Protein AF-A0A087TZS7-F1 (afdb_monomer)

Secondary structure (DSSP, 8-state):
-----------PPP-------------------SS---------SSHHHHHHHHHHHHHHHTSPP--HHHHHHHSSHHHHHHHHHHHHHH-TTPPPTTS--

Sequence (101 aa):
MNFKDSKGSGGPPNAKGGATGGENNKDEKDDVSLYGTPKEEIGPGISEAKAGFMRNQLEALFQPSDNKLAMKLFGSKKALMKERIRQKAAGHWIIHPCSKF

Foldseek 3Di:
DDDDDDDDDDDDDDDDDDDDDDDDDDDDDDDPPPPPPPPPPPDDDDVVVVVVVVQVVVQQQQAQDPDPVLCVVQVDPVSSVVRRVVVVVVDTPHHDPNGND

Organism: Stegodyphus mimosarum (NCBI:txid407821)

InterPro domains:
  IPR013621 Ion transport N-terminal [PF08412] (59-101)
  IPR051413 Potassium/sodium hyperpolarization-activated cyclic nucleotide-gated channel [PTHR45689] (25-101)

Nearest PDB structures (foldseek):
  7np4-assembly1_A  TM=8.930E-01  e=3.832E-03  Oryctolagus cuniculus
  6uqf-assembly1_A  TM=8.971E-01  e=8.834E-03  Homo sapiens
  6gyo-assembly1_A  TM=8.892E-01  e=9.471E-03  Homo sapiens

Mean predicted aligned error: 18.66 Å

pLDDT: mean 71.07, std 22.12, range [31.7, 96.06]

Structure (mmCIF, N/CA/C/O backbone):
data_AF-A0A087TZS7-F1
#
_entry.id   AF-A0A087TZS7-F1
#
loop_
_atom_site.group_PDB
_atom_site.id
_atom_site.type_symbol
_atom_site.label_atom_id
_atom_site.label_alt_id
_atom_site.label_comp_id
_atom_site.label_asym_id
_atom_site.label_entity_id
_atom_site.label_seq_id
_atom_site.pdbx_PDB_ins_code
_atom_site.Cartn_x
_atom_site.Cartn_y
_atom_site.Cartn_z
_atom_site.occupancy
_atom_site.B_iso_or_equiv
_atom_site.auth_seq_id
_atom_site.auth_comp_id
_atom_site.auth_asym_id
_atom_site.auth_atom_id
_atom_site.pdbx_PDB_model_num
ATOM 1 N N . MET A 1 1 ? 32.058 -2.963 37.843 1.00 47.69 1 MET A N 1
ATOM 2 C CA . MET A 1 1 ? 32.914 -4.072 37.377 1.00 47.69 1 MET A CA 1
ATOM 3 C C . MET A 1 1 ? 32.741 -4.207 35.873 1.00 47.69 1 MET A C 1
ATOM 5 O O . MET A 1 1 ? 31.633 -4.473 35.431 1.00 47.69 1 MET A O 1
ATOM 9 N N . ASN A 1 2 ? 33.803 -3.974 35.103 1.00 42.66 2 ASN A N 1
ATOM 10 C CA . ASN A 1 2 ? 33.820 -4.188 33.658 1.00 42.66 2 ASN A CA 1
ATOM 11 C C . ASN A 1 2 ? 34.276 -5.624 33.392 1.00 42.66 2 ASN A C 1
ATOM 13 O O . ASN A 1 2 ? 35.374 -5.979 33.811 1.00 42.66 2 ASN A O 1
ATOM 17 N N . PHE A 1 3 ? 33.483 -6.406 32.663 1.00 53.72 3 PHE A N 1
ATOM 18 C CA . PHE A 1 3 ? 33.966 -7.619 32.007 1.00 53.72 3 PHE A CA 1
ATOM 19 C C . PHE A 1 3 ? 33.924 -7.399 30.501 1.00 53.72 3 PHE A C 1
ATOM 21 O O . PHE A 1 3 ? 32.902 -7.038 29.921 1.00 53.72 3 PHE A O 1
ATOM 28 N N . LYS A 1 4 ? 35.109 -7.505 29.912 1.00 56.72 4 LYS A N 1
ATOM 29 C CA . LYS A 1 4 ? 35.417 -7.290 28.509 1.00 56.72 4 LYS A CA 1
ATOM 30 C C . LYS A 1 4 ? 35.892 -8.650 28.019 1.00 56.72 4 LYS A C 1
ATOM 32 O O . LYS A 1 4 ? 37.047 -8.992 28.250 1.00 56.72 4 LYS A O 1
ATOM 37 N N . ASP A 1 5 ? 34.997 -9.423 27.415 1.00 63.38 5 ASP A N 1
ATOM 38 C CA . ASP A 1 5 ? 35.350 -10.725 26.859 1.00 63.38 5 ASP A CA 1
ATOM 39 C C . ASP A 1 5 ? 35.700 -10.623 25.376 1.00 63.38 5 ASP A C 1
ATOM 41 O O . ASP A 1 5 ? 35.169 -9.824 24.605 1.00 63.38 5 ASP A O 1
ATOM 45 N N . SER A 1 6 ? 36.710 -11.415 25.055 1.00 53.06 6 SER A N 1
ATOM 46 C CA . SER A 1 6 ? 37.573 -11.398 23.888 1.00 53.06 6 SER A CA 1
ATOM 47 C C . SER A 1 6 ? 37.325 -12.645 23.029 1.00 53.06 6 SER A C 1
ATOM 49 O O . SER A 1 6 ? 36.727 -13.611 23.498 1.00 53.06 6 SER A O 1
ATOM 51 N N . LYS A 1 7 ? 37.933 -12.642 21.833 1.00 53.09 7 LYS A N 1
ATOM 52 C CA . LYS A 1 7 ? 38.055 -13.707 20.810 1.00 53.09 7 LYS A CA 1
ATOM 53 C C . LYS A 1 7 ? 36.878 -13.782 19.826 1.00 53.09 7 LYS A C 1
ATOM 55 O O . LYS A 1 7 ? 35.735 -13.896 20.224 1.00 53.09 7 LYS A O 1
ATOM 60 N N . GLY A 1 8 ? 37.056 -13.711 18.506 1.00 47.47 8 GLY A N 1
ATOM 61 C CA . GLY A 1 8 ? 38.221 -14.000 17.668 1.00 47.47 8 GLY A CA 1
ATOM 62 C C . GLY A 1 8 ? 38.078 -15.390 17.048 1.00 47.47 8 GLY A C 1
ATOM 63 O O . GLY A 1 8 ? 38.360 -16.378 17.715 1.00 47.47 8 GLY A O 1
ATOM 64 N N . SER A 1 9 ? 37.661 -15.470 15.782 1.00 47.03 9 SER A N 1
ATOM 65 C CA . SER A 1 9 ? 37.923 -16.632 14.922 1.00 47.03 9 SER A CA 1
ATOM 66 C C . SER A 1 9 ? 37.949 -16.200 13.454 1.00 47.03 9 SER A C 1
ATOM 68 O O . SER A 1 9 ? 37.020 -15.571 12.952 1.00 47.03 9 SER A O 1
ATOM 70 N N . GLY A 1 10 ? 39.086 -16.464 12.809 1.00 38.41 10 GLY A N 1
ATOM 71 C CA . GLY A 1 10 ? 39.307 -16.287 11.381 1.00 38.41 10 GLY A CA 1
ATOM 72 C C . GLY A 1 10 ? 38.939 -17.551 10.605 1.00 38.41 10 GLY A C 1
ATOM 73 O O . GLY A 1 10 ? 39.033 -18.660 11.129 1.00 38.41 10 GLY A O 1
ATOM 74 N N . GLY A 1 11 ? 38.555 -17.357 9.345 1.00 44.56 11 GLY A N 1
ATOM 75 C CA . GLY A 1 11 ? 38.404 -18.391 8.321 1.00 44.56 11 GLY A CA 1
ATOM 76 C C . GLY A 1 11 ? 39.122 -17.964 7.027 1.00 44.56 11 GLY A C 1
ATOM 77 O O . GLY A 1 11 ? 39.392 -16.775 6.863 1.00 44.56 11 GLY A O 1
ATOM 78 N N . PRO A 1 12 ? 39.499 -18.918 6.157 1.00 62.12 12 PRO A N 1
ATOM 79 C CA . PRO A 1 12 ? 40.700 -18.859 5.313 1.00 62.12 12 PRO A CA 1
ATOM 80 C C . PRO A 1 12 ? 40.545 -18.100 3.976 1.00 62.12 12 PRO A C 1
ATOM 82 O O . PRO A 1 12 ? 39.427 -17.818 3.545 1.00 62.12 12 PRO A O 1
ATOM 85 N N . PRO A 1 13 ? 41.670 -17.805 3.286 1.00 49.03 13 PRO A N 1
ATOM 86 C CA . PRO A 1 13 ? 41.693 -17.193 1.955 1.00 49.03 13 PRO A CA 1
ATOM 87 C C . PRO A 1 13 ? 41.429 -18.218 0.838 1.00 49.03 13 PRO A C 1
ATOM 89 O O . PRO A 1 13 ? 42.007 -19.304 0.841 1.00 49.03 13 PRO A O 1
ATOM 92 N N . ASN A 1 14 ? 40.611 -17.855 -0.158 1.00 46.31 14 ASN A N 1
ATOM 93 C CA . ASN A 1 14 ? 40.470 -18.634 -1.390 1.00 46.31 14 ASN A CA 1
ATOM 94 C C . ASN A 1 14 ? 41.486 -18.159 -2.441 1.00 46.31 14 ASN A C 1
ATOM 96 O O . ASN A 1 14 ? 41.611 -16.962 -2.707 1.00 46.31 14 ASN A O 1
ATOM 100 N N . ALA A 1 15 ? 42.218 -19.107 -3.016 1.00 46.16 15 ALA A N 1
ATOM 101 C CA . ALA A 1 15 ? 43.340 -18.894 -3.911 1.00 46.16 15 ALA A CA 1
ATOM 102 C C . ALA A 1 15 ? 43.012 -19.337 -5.348 1.00 46.16 15 ALA A C 1
ATOM 104 O O . ALA A 1 15 ? 42.554 -20.451 -5.555 1.00 46.16 15 ALA A O 1
ATOM 105 N N . LYS A 1 16 ? 43.414 -18.481 -6.300 1.00 40.78 16 LYS A N 1
ATOM 106 C CA . LYS A 1 16 ? 43.960 -18.767 -7.646 1.00 40.78 16 LYS A CA 1
ATOM 107 C C . LYS A 1 16 ? 43.115 -19.470 -8.727 1.00 40.78 16 LYS A C 1
ATOM 109 O O . LYS A 1 16 ? 42.570 -20.546 -8.541 1.00 40.78 16 LYS A O 1
ATOM 114 N N . GLY A 1 17 ? 43.299 -18.938 -9.942 1.00 31.70 17 GLY A N 1
ATOM 115 C CA . GLY A 1 17 ? 43.256 -19.658 -11.225 1.00 31.70 17 GLY A CA 1
ATOM 116 C C . GLY A 1 17 ? 42.185 -19.096 -12.161 1.00 31.70 17 GLY A C 1
ATOM 117 O O . GLY A 1 17 ? 41.044 -18.973 -11.753 1.00 31.70 17 GLY A O 1
ATOM 118 N N . GLY A 1 18 ? 42.442 -18.703 -13.405 1.00 33.28 18 GLY A N 1
ATOM 119 C CA . GLY A 1 18 ? 43.624 -18.795 -14.253 1.00 33.28 18 GLY A CA 1
ATOM 120 C C . GLY A 1 18 ? 43.309 -18.103 -15.588 1.00 33.28 18 GLY A C 1
ATOM 121 O O . GLY A 1 18 ? 42.149 -17.985 -15.974 1.00 33.28 18 GLY A O 1
ATOM 122 N N . ALA A 1 19 ? 44.346 -17.596 -16.248 1.00 43.19 19 ALA A N 1
ATOM 123 C CA . ALA A 1 19 ? 44.282 -16.963 -17.559 1.00 43.19 19 ALA A CA 1
ATOM 124 C C . ALA A 1 19 ? 44.343 -18.005 -18.689 1.00 43.19 19 ALA A C 1
ATOM 126 O O . ALA A 1 19 ? 45.202 -18.879 -18.640 1.00 43.19 19 ALA A O 1
ATOM 127 N N . THR A 1 20 ? 43.506 -17.833 -19.716 1.00 33.69 20 THR A N 1
ATOM 128 C CA . THR A 1 20 ? 43.627 -18.350 -21.100 1.00 33.69 20 THR A CA 1
ATOM 129 C C . THR A 1 20 ? 42.659 -17.500 -21.944 1.00 33.69 20 THR A C 1
ATOM 131 O O . THR A 1 20 ? 41.488 -17.434 -21.594 1.00 33.69 20 THR A O 1
ATOM 134 N N . GLY A 1 21 ? 43.019 -16.726 -22.970 1.00 34.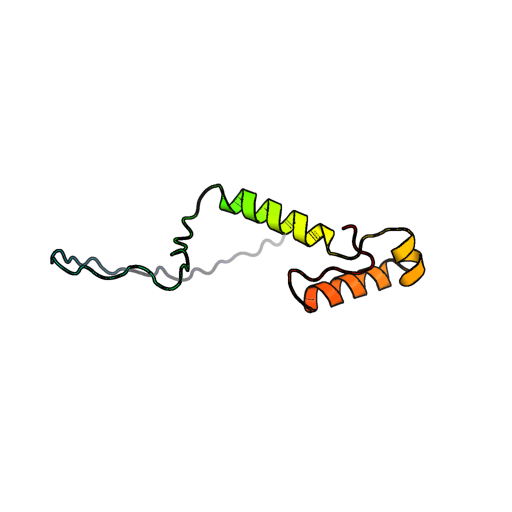59 21 GLY A N 1
ATOM 135 C CA . GLY A 1 21 ? 44.027 -16.942 -24.004 1.00 34.59 21 GLY A CA 1
ATOM 136 C C . GLY A 1 21 ? 43.358 -17.627 -25.201 1.00 34.59 21 GLY A C 1
ATOM 137 O O . GLY A 1 21 ? 43.194 -18.840 -25.161 1.00 34.59 21 GLY A O 1
ATOM 138 N N . GLY A 1 22 ? 42.954 -16.867 -26.228 1.00 34.53 22 GLY A N 1
ATOM 139 C CA . GLY A 1 22 ? 42.387 -17.416 -27.468 1.00 34.53 22 GLY A CA 1
ATOM 140 C C . GLY A 1 22 ? 41.855 -16.348 -28.428 1.00 34.53 22 GLY A C 1
ATOM 141 O O . GLY A 1 22 ? 40.724 -15.896 -28.287 1.00 34.53 22 GLY A O 1
ATOM 142 N N . GLU A 1 23 ? 42.687 -15.952 -29.391 1.00 32.81 23 GLU A N 1
ATOM 143 C CA . GLU A 1 23 ? 42.343 -15.134 -30.562 1.00 32.81 23 GLU A CA 1
ATOM 144 C C . GLU A 1 23 ? 41.841 -16.003 -31.740 1.00 32.81 23 GLU A C 1
ATOM 146 O O . GLU A 1 23 ? 42.231 -17.162 -31.871 1.00 32.81 23 GLU A O 1
ATOM 151 N N . AS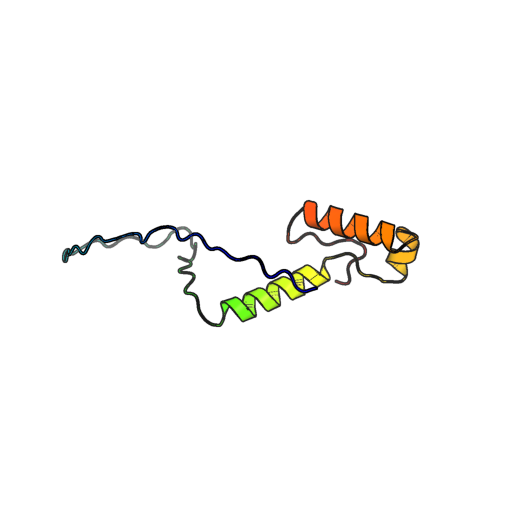N A 1 24 ? 41.112 -15.347 -32.657 1.00 35.84 24 ASN A N 1
ATOM 152 C CA . ASN A 1 24 ? 40.882 -15.666 -34.080 1.00 35.84 24 ASN A CA 1
ATOM 153 C C . ASN A 1 24 ? 39.808 -16.710 -34.454 1.00 35.84 24 ASN A C 1
ATOM 155 O O . ASN A 1 24 ? 40.047 -17.911 -34.374 1.00 35.84 24 ASN A O 1
ATOM 159 N N . ASN A 1 25 ? 38.713 -16.269 -35.092 1.00 36.47 25 ASN A N 1
ATOM 160 C CA . ASN A 1 25 ? 38.542 -16.384 -36.552 1.00 36.47 25 ASN A CA 1
ATOM 161 C C . ASN A 1 25 ? 37.244 -15.736 -37.070 1.00 36.47 25 ASN A C 1
ATOM 163 O O . ASN A 1 25 ? 36.332 -15.422 -36.315 1.00 36.47 25 ASN A O 1
ATOM 167 N N . LYS A 1 26 ? 37.277 -15.485 -38.381 1.00 41.19 26 LYS A N 1
ATOM 168 C CA . LYS A 1 26 ? 36.344 -14.751 -39.238 1.00 41.19 26 LYS A CA 1
ATOM 169 C C . LYS A 1 26 ? 35.013 -15.466 -39.501 1.00 41.19 26 LYS A C 1
ATOM 171 O O . LYS A 1 26 ? 34.916 -16.674 -39.334 1.00 41.19 26 LYS A O 1
ATOM 176 N N . ASP A 1 27 ? 34.126 -14.654 -40.083 1.00 41.41 27 ASP A N 1
ATOM 177 C CA . ASP A 1 27 ? 32.977 -14.988 -40.929 1.00 41.41 27 ASP A CA 1
ATOM 178 C C . ASP A 1 27 ? 31.763 -15.566 -40.203 1.00 41.41 27 ASP A C 1
ATOM 180 O O . ASP A 1 27 ? 31.771 -16.725 -39.833 1.00 41.41 27 ASP A O 1
ATOM 184 N N . GLU A 1 28 ? 30.698 -14.765 -40.075 1.00 44.59 28 GLU A N 1
ATOM 185 C CA . GLU A 1 28 ? 29.388 -15.121 -40.638 1.00 44.59 28 GLU A CA 1
ATOM 186 C C . GLU A 1 28 ? 28.466 -13.892 -40.586 1.00 44.59 28 GLU A C 1
ATOM 188 O O . GLU A 1 28 ? 28.201 -13.309 -39.532 1.00 44.59 28 GLU A O 1
ATOM 193 N N . LYS A 1 29 ? 28.004 -13.455 -41.760 1.00 50.91 29 LYS A N 1
ATOM 194 C CA . LYS A 1 29 ? 26.742 -12.726 -41.863 1.00 50.91 29 LYS A CA 1
ATOM 195 C C . LYS A 1 29 ? 25.660 -13.694 -41.406 1.00 50.91 29 LYS A C 1
ATOM 197 O O . LYS A 1 29 ? 25.568 -14.751 -42.006 1.00 50.91 29 LYS A O 1
ATOM 202 N N . ASP A 1 30 ? 24.884 -13.302 -40.407 1.00 49.00 30 ASP A N 1
ATOM 203 C CA . ASP A 1 30 ? 23.426 -13.449 -40.324 1.00 49.00 30 ASP A CA 1
ATOM 204 C C . ASP A 1 30 ? 23.023 -13.449 -38.854 1.00 49.00 30 ASP A C 1
ATOM 206 O O . ASP A 1 30 ? 23.049 -14.470 -38.191 1.00 49.00 30 ASP A O 1
ATOM 210 N N . ASP A 1 31 ? 22.646 -12.275 -38.356 1.00 50.78 31 ASP A N 1
ATOM 211 C CA . ASP A 1 31 ? 21.682 -12.153 -37.263 1.00 50.78 31 ASP A CA 1
ATOM 212 C C . ASP A 1 31 ? 21.047 -10.763 -37.364 1.00 50.78 31 ASP A C 1
ATOM 214 O O . ASP A 1 31 ? 21.207 -9.863 -36.535 1.00 50.78 31 ASP A O 1
ATOM 218 N N . VAL A 1 32 ? 20.300 -10.567 -38.451 1.00 52.91 32 VAL A N 1
ATOM 219 C CA . VAL A 1 32 ? 19.148 -9.672 -38.388 1.00 52.91 32 VAL A CA 1
ATOM 220 C C . VAL A 1 32 ? 18.228 -10.244 -37.315 1.00 52.91 32 VAL A C 1
ATOM 222 O O . VAL A 1 32 ? 17.496 -11.198 -37.551 1.00 52.91 32 VAL A O 1
ATOM 225 N N . SER A 1 33 ? 18.329 -9.706 -36.101 1.00 56.38 33 SER A N 1
ATOM 226 C CA . SER A 1 33 ? 17.476 -10.081 -34.977 1.00 56.38 33 SER A CA 1
ATOM 227 C C . SER A 1 33 ? 16.006 -9.901 -35.378 1.00 56.38 33 SER A C 1
ATOM 229 O O . SER A 1 33 ? 15.477 -8.789 -35.406 1.00 56.38 33 SER A O 1
ATOM 231 N N . LEU A 1 34 ? 15.369 -11.004 -35.781 1.00 63.00 34 LEU A N 1
ATOM 232 C CA . LEU A 1 34 ? 14.014 -11.045 -36.338 1.00 63.00 34 LEU A CA 1
ATOM 233 C C . LEU A 1 34 ? 12.942 -10.805 -35.265 1.00 63.00 34 L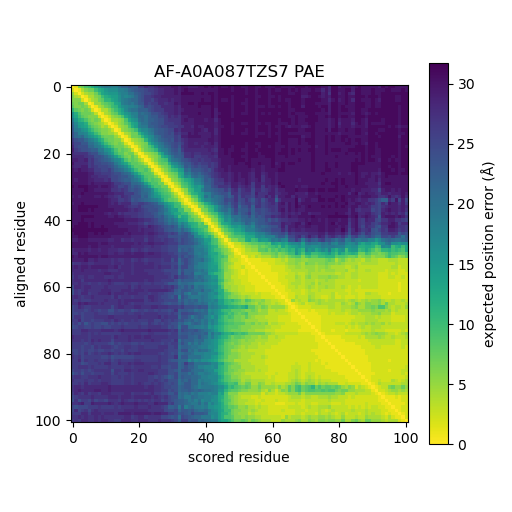EU A C 1
ATOM 235 O O . LEU A 1 34 ? 11.840 -10.356 -35.567 1.00 63.00 34 LEU A O 1
ATOM 239 N N . TYR A 1 35 ? 13.277 -11.045 -34.002 1.00 55.34 35 TYR A N 1
ATOM 240 C CA . TYR A 1 35 ? 12.517 -10.544 -32.869 1.00 55.34 35 TYR A CA 1
ATOM 241 C C . TYR A 1 35 ? 13.355 -9.460 -32.220 1.00 55.34 35 TYR A C 1
ATOM 243 O O . TYR A 1 35 ? 14.391 -9.758 -31.642 1.00 55.34 35 TYR A O 1
ATOM 251 N N . GLY A 1 36 ? 12.912 -8.207 -32.326 1.00 58.03 36 GLY A N 1
ATOM 252 C CA . GLY A 1 36 ? 13.539 -7.037 -31.714 1.00 58.03 36 GLY A CA 1
ATOM 253 C C . GLY A 1 36 ? 13.541 -7.070 -30.184 1.00 58.03 36 GLY A C 1
ATOM 254 O O . GLY A 1 36 ? 13.002 -6.171 -29.550 1.00 58.03 36 GLY A O 1
ATOM 255 N N . THR A 1 37 ? 14.142 -8.089 -29.579 1.00 59.84 37 THR A N 1
ATOM 256 C CA . THR A 1 37 ? 14.625 -8.049 -28.209 1.00 59.84 37 THR A CA 1
ATOM 257 C C . THR A 1 37 ? 15.939 -7.283 -28.242 1.00 59.84 37 THR A C 1
ATOM 259 O O . THR A 1 37 ? 16.910 -7.775 -28.829 1.00 59.84 37 THR A O 1
ATOM 262 N N . PRO A 1 38 ? 16.005 -6.074 -27.661 1.00 51.50 38 PRO A N 1
ATOM 263 C CA . PRO A 1 38 ? 17.282 -5.428 -27.448 1.00 51.50 38 PRO A CA 1
ATOM 264 C C . PRO A 1 38 ? 18.136 -6.382 -26.617 1.00 51.50 38 PRO A C 1
ATOM 266 O O . PRO A 1 38 ? 17.693 -6.882 -25.583 1.00 51.50 38 PRO A O 1
ATOM 269 N N . LYS A 1 39 ? 19.354 -6.650 -27.084 1.00 54.06 39 LYS A N 1
ATOM 270 C CA . LYS A 1 39 ? 20.398 -7.257 -26.267 1.00 54.06 39 LYS A CA 1
ATOM 271 C C . LYS A 1 39 ? 20.696 -6.253 -25.146 1.00 54.06 39 LYS A C 1
ATOM 273 O O . LYS A 1 39 ? 21.490 -5.336 -25.327 1.00 54.06 39 LYS A O 1
ATOM 278 N N . GLU A 1 40 ? 19.964 -6.351 -24.036 1.00 57.41 40 GLU A N 1
ATOM 279 C CA . GLU A 1 40 ? 20.190 -5.554 -22.831 1.00 57.41 40 GLU A CA 1
ATOM 280 C C . GLU A 1 40 ? 21.496 -6.023 -22.183 1.00 57.41 40 GLU A C 1
ATOM 282 O O . GLU A 1 40 ? 21.523 -6.840 -21.266 1.00 57.41 40 GLU A O 1
ATOM 287 N N . GLU A 1 41 ? 22.616 -5.499 -22.675 1.00 54.34 41 GLU A N 1
ATOM 288 C CA . GLU A 1 41 ? 23.830 -5.416 -21.876 1.00 54.34 41 GLU A CA 1
ATOM 289 C C . GLU A 1 41 ? 23.588 -4.333 -20.815 1.00 54.34 41 GLU A C 1
ATOM 291 O O . GLU A 1 41 ? 23.820 -3.144 -21.036 1.00 54.34 41 GLU A O 1
ATOM 296 N N . ILE A 1 42 ? 23.034 -4.743 -19.669 1.00 57.34 42 ILE A N 1
ATOM 297 C CA . ILE A 1 42 ? 22.883 -3.903 -18.475 1.00 57.34 42 ILE A CA 1
ATOM 298 C C . ILE A 1 42 ? 24.294 -3.627 -17.938 1.00 57.34 42 ILE A C 1
ATOM 300 O O . ILE A 1 42 ? 24.827 -4.344 -17.095 1.00 57.34 42 ILE A O 1
ATOM 304 N N . GLY A 1 43 ? 24.942 -2.610 -18.505 1.00 51.78 43 GLY A N 1
ATOM 305 C CA . GLY A 1 43 ? 26.179 -2.042 -17.984 1.00 51.78 43 GLY A CA 1
ATOM 306 C C . GLY A 1 43 ? 25.883 -1.230 -16.715 1.00 51.78 43 GLY A C 1
ATOM 307 O O . GLY A 1 43 ? 25.022 -0.345 -16.757 1.00 51.78 43 GLY A O 1
ATOM 308 N N . PRO A 1 44 ? 26.572 -1.485 -15.589 1.00 67.62 44 PRO A N 1
ATOM 309 C CA . PRO A 1 44 ? 26.287 -0.814 -14.331 1.00 67.62 44 PRO A CA 1
ATOM 310 C C . PRO A 1 44 ? 26.938 0.572 -14.332 1.00 67.62 44 PRO A C 1
ATOM 312 O O . PRO A 1 44 ? 28.063 0.739 -14.804 1.00 67.62 44 PRO A O 1
ATOM 315 N N . GLY A 1 45 ? 26.284 1.585 -13.756 1.00 56.16 45 GLY A N 1
ATOM 316 C CA . GLY A 1 45 ? 27.034 2.806 -13.457 1.00 56.16 45 GLY A CA 1
ATOM 317 C C . GLY A 1 45 ? 26.281 3.958 -12.817 1.00 56.16 45 GLY A C 1
ATOM 318 O O . GLY A 1 45 ? 26.613 4.351 -11.707 1.00 56.16 45 GLY A O 1
ATOM 319 N N . ILE A 1 46 ? 25.325 4.581 -13.514 1.00 56.06 46 ILE A N 1
ATOM 320 C CA . ILE A 1 46 ? 24.822 5.908 -13.084 1.00 56.06 46 ILE A CA 1
ATOM 321 C C . ILE A 1 46 ? 23.346 6.120 -13.451 1.00 56.06 46 ILE A C 1
ATOM 323 O O . ILE A 1 46 ? 22.556 6.652 -12.668 1.00 56.06 46 ILE A O 1
ATOM 327 N N . SER A 1 47 ? 22.941 5.638 -14.624 1.00 59.66 47 SER A N 1
ATOM 328 C CA . SER A 1 47 ? 21.551 5.613 -15.092 1.00 59.66 47 SER A CA 1
ATOM 329 C C . SER A 1 47 ? 20.690 4.626 -14.305 1.00 59.66 47 SER A C 1
ATOM 331 O O . SER A 1 47 ? 19.523 4.913 -14.057 1.00 59.66 47 SER A O 1
ATOM 333 N N . GLU A 1 48 ? 21.254 3.510 -13.846 1.00 61.34 48 GLU A N 1
ATOM 334 C CA . GLU A 1 48 ? 20.517 2.472 -13.120 1.00 61.34 48 GLU A CA 1
ATOM 335 C C . GLU A 1 48 ? 20.051 2.928 -11.732 1.00 61.34 48 GLU A C 1
ATOM 337 O O . GLU A 1 48 ? 18.924 2.641 -11.341 1.00 61.34 48 GLU A O 1
ATOM 342 N N . ALA A 1 49 ? 20.849 3.737 -11.026 1.00 68.81 49 ALA A N 1
ATOM 343 C CA . ALA A 1 49 ? 20.447 4.322 -9.746 1.00 68.81 49 ALA A CA 1
ATOM 344 C C . ALA A 1 49 ? 19.288 5.323 -9.914 1.00 68.81 49 ALA A C 1
ATOM 346 O O . ALA A 1 49 ? 18.322 5.301 -9.148 1.00 68.81 49 ALA A O 1
ATOM 347 N N . LYS A 1 50 ? 19.336 6.170 -10.954 1.00 75.81 50 LYS A N 1
ATOM 348 C CA . LYS A 1 50 ? 18.247 7.107 -11.282 1.00 75.81 50 LYS A CA 1
ATOM 349 C C . LYS A 1 50 ? 17.007 6.375 -11.805 1.00 75.81 50 LYS A C 1
ATOM 351 O O . LYS A 1 50 ? 15.889 6.758 -11.465 1.00 75.81 50 LYS A O 1
ATOM 356 N N . ALA A 1 51 ? 17.192 5.315 -12.589 1.00 77.19 51 ALA A N 1
ATOM 357 C CA . ALA A 1 51 ? 16.112 4.467 -13.079 1.00 77.19 51 ALA A CA 1
ATOM 358 C C . ALA A 1 51 ? 15.460 3.673 -11.937 1.00 77.19 51 ALA A C 1
ATOM 360 O O . ALA A 1 51 ? 14.238 3.598 -11.878 1.00 77.19 51 ALA A O 1
ATOM 361 N N . GLY A 1 52 ? 16.242 3.157 -10.987 1.00 86.31 52 GLY A N 1
ATOM 362 C CA . GLY A 1 52 ? 15.751 2.546 -9.752 1.00 86.31 52 GLY A CA 1
ATOM 363 C C . GLY A 1 52 ? 14.965 3.540 -8.902 1.00 86.31 52 GLY A C 1
ATOM 364 O O . GLY A 1 52 ? 13.847 3.249 -8.499 1.00 86.31 52 GLY A O 1
ATOM 365 N N . PHE A 1 53 ? 15.473 4.762 -8.719 1.00 90.06 53 PHE A N 1
ATOM 366 C CA . PHE A 1 53 ? 14.728 5.814 -8.021 1.00 90.06 53 PHE A CA 1
ATOM 367 C C . PHE A 1 53 ? 13.374 6.106 -8.685 1.00 90.06 53 PHE A C 1
ATOM 369 O O . PHE A 1 53 ? 12.350 6.136 -8.006 1.00 90.06 53 PHE A O 1
ATOM 376 N N . MET A 1 54 ? 13.352 6.278 -10.010 1.00 89.81 54 MET A N 1
ATOM 377 C CA . MET A 1 54 ? 12.113 6.516 -10.757 1.00 89.81 54 MET A CA 1
ATOM 378 C C . MET A 1 54 ? 11.133 5.345 -10.627 1.00 89.81 54 MET A C 1
ATOM 380 O O . MET A 1 54 ? 9.956 5.575 -10.360 1.00 89.81 54 MET A O 1
ATOM 384 N N . ARG A 1 55 ? 11.610 4.100 -10.756 1.00 89.06 55 ARG A N 1
ATOM 385 C CA . ARG A 1 55 ? 10.794 2.888 -10.567 1.00 89.06 55 ARG A CA 1
ATOM 386 C C . ARG A 1 55 ? 10.188 2.848 -9.167 1.00 89.06 55 ARG A C 1
ATOM 388 O O . ARG A 1 55 ? 8.974 2.745 -9.042 1.00 89.06 55 ARG A O 1
ATOM 395 N N . ASN A 1 56 ? 10.995 3.052 -8.130 1.00 89.38 56 ASN A N 1
ATOM 396 C CA . ASN A 1 56 ? 10.535 3.029 -6.743 1.00 89.38 56 ASN A CA 1
ATOM 397 C C . ASN A 1 56 ? 9.506 4.132 -6.455 1.00 89.38 56 ASN A C 1
ATOM 399 O O . ASN A 1 56 ? 8.537 3.899 -5.733 1.00 89.38 56 ASN A O 1
ATOM 403 N N . GLN A 1 57 ? 9.691 5.328 -7.025 1.00 91.88 57 GLN A N 1
ATOM 404 C CA . GLN A 1 57 ? 8.722 6.412 -6.874 1.00 91.88 57 GLN A CA 1
ATOM 405 C C . GLN A 1 57 ? 7.398 6.102 -7.566 1.00 91.88 57 GLN A C 1
ATOM 407 O O .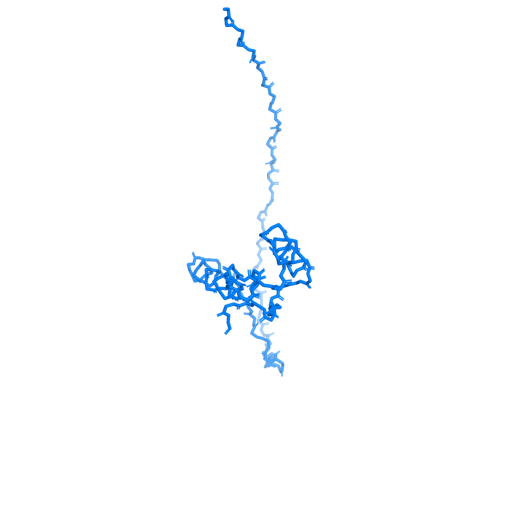 GLN A 1 57 ? 6.349 6.392 -6.996 1.00 91.88 57 GLN A O 1
ATOM 412 N N . LEU A 1 58 ? 7.428 5.492 -8.752 1.00 91.00 58 LEU A N 1
ATOM 413 C CA . LEU A 1 58 ? 6.217 5.048 -9.441 1.00 91.00 58 LEU A C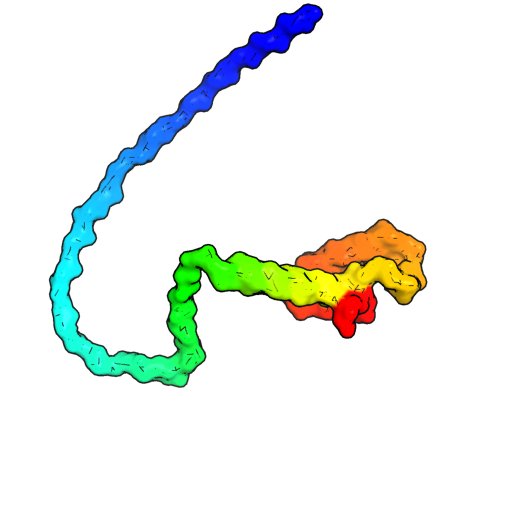A 1
ATOM 414 C C . LEU A 1 58 ? 5.511 3.932 -8.660 1.00 91.00 58 LEU A C 1
ATOM 416 O O . LEU A 1 58 ? 4.311 4.019 -8.415 1.00 91.00 58 LEU A O 1
ATOM 420 N N . GLU A 1 59 ? 6.251 2.937 -8.177 1.00 90.31 59 GLU A N 1
ATOM 421 C CA . GLU A 1 59 ? 5.703 1.858 -7.349 1.00 90.31 59 GLU A CA 1
ATOM 422 C C . GLU A 1 59 ? 5.072 2.377 -6.048 1.00 90.31 59 GLU A C 1
ATOM 424 O O . GLU A 1 59 ? 4.048 1.858 -5.597 1.00 90.31 59 GLU A O 1
ATOM 429 N N . ALA A 1 60 ? 5.644 3.423 -5.442 1.00 90.00 60 ALA A N 1
ATOM 430 C CA . ALA A 1 60 ? 5.092 4.045 -4.242 1.00 90.00 60 ALA A CA 1
ATOM 431 C C . ALA A 1 60 ? 3.724 4.704 -4.487 1.00 90.00 60 ALA A C 1
ATOM 433 O O . ALA A 1 60 ? 2.904 4.750 -3.568 1.00 90.00 60 ALA A O 1
ATOM 434 N N . LEU A 1 61 ? 3.448 5.182 -5.707 1.00 92.00 61 LEU A N 1
ATOM 435 C CA . LEU A 1 61 ? 2.158 5.790 -6.050 1.00 92.00 61 LEU A CA 1
ATOM 436 C C . LEU A 1 61 ? 1.023 4.772 -6.095 1.00 92.00 61 LEU A C 1
ATOM 438 O O . LEU A 1 61 ? -0.115 5.129 -5.802 1.00 92.00 61 LEU A O 1
ATOM 442 N N . PHE A 1 62 ? 1.337 3.519 -6.418 1.00 92.94 62 PHE A N 1
ATOM 443 C CA . PHE A 1 62 ? 0.358 2.448 -6.574 1.00 92.94 62 PHE A CA 1
ATOM 444 C C . PHE A 1 62 ? -0.089 1.835 -5.244 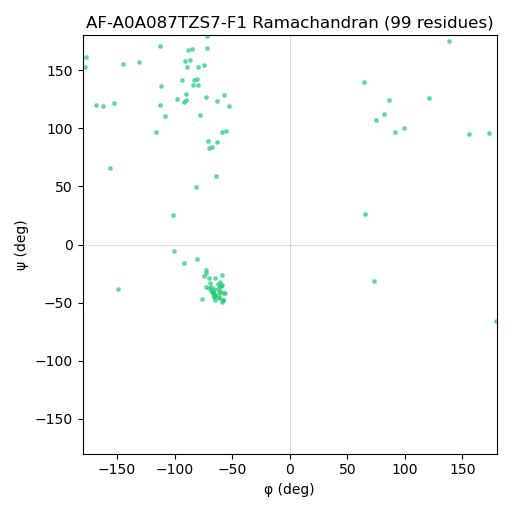1.00 92.94 62 PHE A C 1
ATOM 446 O O . PHE A 1 62 ? -1.093 1.120 -5.206 1.00 92.94 62 PHE A O 1
ATOM 453 N N . GLN A 1 63 ? 0.604 2.129 -4.140 1.00 92.00 63 GLN A N 1
ATOM 454 C CA . GLN A 1 63 ? 0.276 1.599 -2.815 1.00 92.00 63 GLN A CA 1
ATOM 455 C C . GLN A 1 63 ? -0.887 2.342 -2.135 1.00 92.00 63 GLN A C 1
ATOM 457 O O . GLN A 1 63 ? -1.069 3.537 -2.370 1.00 92.00 63 GLN A O 1
ATOM 462 N N . PRO A 1 64 ? -1.652 1.691 -1.229 1.00 91.44 64 PRO A N 1
ATOM 463 C CA . PRO A 1 64 ? -2.619 2.361 -0.374 1.00 91.44 64 PRO A CA 1
ATOM 464 C C . PRO A 1 64 ? -1.976 3.526 0.387 1.00 91.44 64 PRO A C 1
ATOM 466 O O . PRO A 1 64 ? -1.051 3.338 1.193 1.00 91.44 64 PRO A O 1
ATOM 469 N N . SER A 1 65 ? -2.501 4.728 0.146 1.00 91.19 65 SER A N 1
ATOM 470 C CA . SER A 1 65 ? -2.075 5.946 0.838 1.00 91.19 65 SER A CA 1
ATOM 471 C C . SER A 1 65 ? -2.910 6.194 2.094 1.00 91.19 65 SER A C 1
ATOM 473 O O . SER A 1 65 ? -4.029 5.701 2.240 1.00 91.19 65 SER A O 1
ATOM 475 N N . ASP A 1 66 ? -2.373 6.971 3.026 1.00 88.44 66 ASP A N 1
ATOM 476 C CA . ASP A 1 66 ? -3.021 7.368 4.277 1.00 88.44 66 ASP A CA 1
ATOM 477 C C . ASP A 1 66 ? -3.992 8.546 4.087 1.00 88.44 66 ASP A C 1
ATOM 479 O O . ASP A 1 66 ? -3.984 9.532 4.822 1.00 88.44 66 ASP A O 1
ATOM 483 N N . ASN A 1 67 ? -4.871 8.428 3.092 1.00 89.38 67 ASN A N 1
ATOM 484 C CA . ASN A 1 67 ? -5.873 9.439 2.774 1.00 89.38 67 ASN A CA 1
ATOM 485 C C . ASN A 1 67 ? -7.187 9.241 3.571 1.00 89.38 67 ASN A C 1
ATOM 487 O O . ASN A 1 67 ? -7.436 8.199 4.186 1.00 89.38 67 ASN A O 1
ATOM 491 N N . LYS A 1 68 ? -8.069 10.255 3.553 1.00 91.06 68 LYS A N 1
ATOM 492 C CA . LYS A 1 68 ? -9.371 10.213 4.256 1.00 91.06 68 LYS A CA 1
ATOM 493 C C . LYS A 1 68 ? -10.271 9.064 3.778 1.00 91.06 68 LYS A C 1
ATOM 495 O O . LYS A 1 68 ? -10.986 8.483 4.590 1.00 91.06 68 LYS A O 1
ATOM 500 N N . LEU A 1 69 ? -10.229 8.731 2.486 1.00 90.56 69 LEU A N 1
ATOM 501 C CA . LEU A 1 69 ? -11.007 7.634 1.903 1.00 90.56 69 LEU A CA 1
ATOM 502 C C . LEU A 1 69 ? -10.557 6.279 2.471 1.00 90.56 69 LEU A C 1
ATOM 504 O O . LEU A 1 69 ? -11.382 5.501 2.940 1.00 90.56 69 LEU A O 1
ATOM 508 N N . ALA A 1 70 ? -9.251 6.030 2.500 1.00 92.44 70 ALA A N 1
ATOM 509 C CA . ALA A 1 70 ? -8.637 4.829 3.038 1.00 92.44 70 ALA A CA 1
ATOM 510 C C . ALA A 1 70 ? -8.939 4.687 4.532 1.00 92.44 70 ALA A C 1
ATOM 512 O O . ALA A 1 70 ? -9.301 3.607 4.987 1.00 92.44 70 ALA A O 1
ATOM 513 N N . MET A 1 71 ? -8.881 5.777 5.302 1.00 94.06 71 MET A N 1
ATOM 514 C CA . MET A 1 71 ? -9.290 5.738 6.711 1.00 94.06 71 MET A CA 1
ATOM 515 C C . MET A 1 71 ? -10.770 5.382 6.881 1.00 94.06 71 MET A C 1
ATOM 517 O O . MET A 1 71 ? -11.108 4.673 7.822 1.00 94.06 71 MET A O 1
ATOM 521 N N . LYS A 1 72 ? -11.644 5.802 5.961 1.00 93.19 72 LYS A N 1
ATOM 522 C CA . LYS A 1 72 ? -13.064 5.433 5.981 1.00 93.19 72 LYS A CA 1
ATOM 523 C C . LYS A 1 72 ? -13.302 3.969 5.592 1.00 93.19 72 LYS A C 1
ATOM 525 O O . LYS A 1 72 ? -14.173 3.335 6.173 1.00 93.19 72 LYS A O 1
ATOM 530 N N . LEU A 1 73 ? -12.525 3.435 4.646 1.00 93.56 73 LEU A N 1
ATOM 531 C CA . LEU A 1 73 ? -12.638 2.048 4.182 1.00 93.56 73 LEU A CA 1
ATOM 532 C C . LEU A 1 73 ? -12.036 1.042 5.176 1.00 93.56 73 LEU A C 1
ATOM 534 O O . LEU A 1 73 ? -12.656 0.033 5.490 1.00 93.56 73 LEU A O 1
ATOM 538 N N . PHE A 1 74 ? -10.829 1.314 5.676 1.00 94.00 74 PHE A N 1
ATOM 539 C CA . PHE A 1 74 ? -10.096 0.407 6.566 1.00 94.00 74 PHE A CA 1
ATOM 540 C C . PHE A 1 74 ? -10.365 0.672 8.054 1.00 94.00 74 PHE A C 1
ATOM 542 O O . PHE A 1 74 ? -10.022 -0.155 8.899 1.00 94.00 74 PHE A O 1
ATOM 549 N N . GLY A 1 75 ? -10.923 1.832 8.406 1.00 95.00 75 GLY A N 1
ATOM 550 C CA . GLY A 1 75 ? -11.282 2.232 9.773 1.00 95.00 75 GLY A CA 1
ATOM 551 C C . GLY A 1 75 ? -10.099 2.580 10.683 1.00 95.00 75 GLY A C 1
ATOM 552 O O . GLY A 1 75 ? -10.214 3.433 11.557 1.00 95.00 75 GLY A O 1
ATOM 553 N N . SER A 1 76 ? -8.937 1.951 10.491 1.00 95.94 76 SER A N 1
ATOM 554 C CA . SER A 1 76 ? -7.740 2.176 11.304 1.00 95.94 76 SER A CA 1
ATOM 555 C C . SER A 1 76 ? -6.451 2.086 10.487 1.00 95.94 76 SER A C 1
ATOM 557 O O . SER A 1 76 ? -6.368 1.368 9.486 1.00 95.94 76 SER A O 1
ATOM 559 N N . LYS A 1 77 ? -5.386 2.744 10.968 1.00 94.44 77 LYS A N 1
ATOM 560 C CA . LYS A 1 77 ? -4.045 2.646 10.362 1.00 94.44 77 LYS A CA 1
ATOM 561 C C . LYS A 1 77 ? -3.495 1.215 10.368 1.00 94.44 77 LYS A C 1
ATOM 563 O O . LYS A 1 77 ? -2.791 0.829 9.441 1.00 94.44 77 LYS A O 1
ATOM 568 N N . LYS A 1 78 ? -3.836 0.409 11.381 1.00 96.06 78 LYS A N 1
ATOM 569 C CA . LYS A 1 78 ? -3.407 -0.997 11.474 1.00 96.06 78 LYS A CA 1
ATOM 570 C C . LYS A 1 78 ? -4.008 -1.838 10.344 1.00 96.06 78 LYS A C 1
ATOM 572 O O . LYS A 1 78 ? -3.295 -2.625 9.727 1.00 96.06 78 LYS A O 1
ATOM 577 N N . ALA A 1 79 ? -5.294 -1.646 10.057 1.00 95.75 79 ALA A N 1
ATOM 578 C CA . ALA A 1 79 ? -5.964 -2.318 8.948 1.00 95.75 79 ALA A CA 1
ATOM 579 C C . ALA A 1 79 ? -5.414 -1.859 7.586 1.00 95.75 79 ALA A C 1
ATOM 581 O O . ALA A 1 79 ? -5.114 -2.706 6.747 1.00 95.75 79 ALA A O 1
ATOM 582 N N . LEU A 1 80 ? -5.165 -0.554 7.407 1.00 95.00 80 LEU A N 1
ATOM 583 C CA . LEU A 1 80 ? -4.498 -0.026 6.207 1.00 95.00 80 LEU A CA 1
ATOM 584 C C . LEU A 1 80 ? -3.111 -0.659 5.996 1.00 95.00 80 LEU A C 1
ATOM 586 O O . LEU A 1 80 ? -2.747 -1.012 4.877 1.00 95.00 80 LEU A O 1
ATOM 590 N N . MET A 1 81 ? -2.333 -0.842 7.067 1.00 94.69 81 MET A N 1
ATOM 591 C CA . MET A 1 81 ? -1.013 -1.466 6.968 1.00 94.69 81 MET A CA 1
ATOM 592 C C . MET A 1 81 ? -1.099 -2.937 6.541 1.00 94.69 81 MET A C 1
ATOM 594 O O . MET A 1 81 ? -0.285 -3.393 5.739 1.00 94.69 81 MET A O 1
ATOM 598 N N . LYS A 1 82 ? -2.105 -3.676 7.028 1.00 95.88 82 LYS A N 1
ATOM 599 C CA . LYS A 1 82 ? -2.360 -5.056 6.587 1.00 95.88 82 LYS A CA 1
ATOM 600 C C . LYS A 1 82 ? -2.661 -5.110 5.087 1.00 95.88 82 LYS A C 1
ATOM 602 O O . LYS A 1 82 ? -2.148 -5.993 4.405 1.00 95.88 82 LYS A O 1
ATOM 607 N N . GLU A 1 83 ? -3.424 -4.147 4.574 1.00 95.31 83 GLU A N 1
ATOM 608 C CA . GLU A 1 83 ? -3.706 -4.055 3.141 1.00 95.31 83 GLU A CA 1
ATOM 609 C C . GLU A 1 83 ? -2.454 -3.742 2.318 1.00 95.31 83 GLU A C 1
ATOM 611 O O . GLU A 1 83 ? -2.203 -4.391 1.305 1.00 95.31 83 GLU A O 1
ATOM 616 N N . ARG A 1 84 ? -1.605 -2.821 2.787 1.00 93.19 84 ARG A N 1
ATOM 617 C CA . ARG A 1 84 ? -0.317 -2.541 2.135 1.00 93.19 84 ARG A CA 1
ATOM 618 C C . ARG A 1 84 ? 0.539 -3.805 2.009 1.00 93.19 84 ARG A C 1
ATOM 620 O O . ARG A 1 84 ? 1.143 -4.038 0.966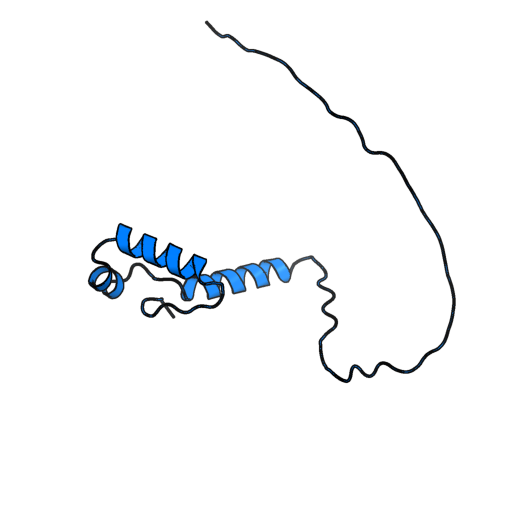 1.00 93.19 84 ARG A O 1
ATOM 627 N N . ILE A 1 85 ? 0.575 -4.633 3.054 1.00 94.00 85 ILE A N 1
ATOM 628 C CA . ILE A 1 85 ? 1.300 -5.912 3.031 1.00 94.00 85 ILE A CA 1
ATOM 629 C C . ILE A 1 85 ? 0.660 -6.880 2.027 1.00 94.00 85 ILE A C 1
ATOM 631 O O . ILE A 1 85 ? 1.383 -7.495 1.247 1.00 94.00 85 ILE A O 1
ATOM 635 N N . ARG A 1 86 ? -0.676 -6.990 2.008 1.00 95.56 86 ARG A N 1
ATOM 636 C CA . ARG A 1 86 ? -1.407 -7.848 1.061 1.00 95.56 86 ARG A CA 1
ATOM 637 C C . ARG A 1 86 ? -1.095 -7.478 -0.387 1.00 95.56 86 ARG A C 1
ATOM 639 O O . ARG A 1 86 ? -0.793 -8.357 -1.185 1.00 95.56 86 ARG A O 1
ATOM 646 N N . GLN A 1 87 ? -1.138 -6.191 -0.719 1.00 93.38 87 GLN A N 1
ATOM 647 C CA . GLN A 1 87 ? -0.813 -5.723 -2.061 1.00 93.3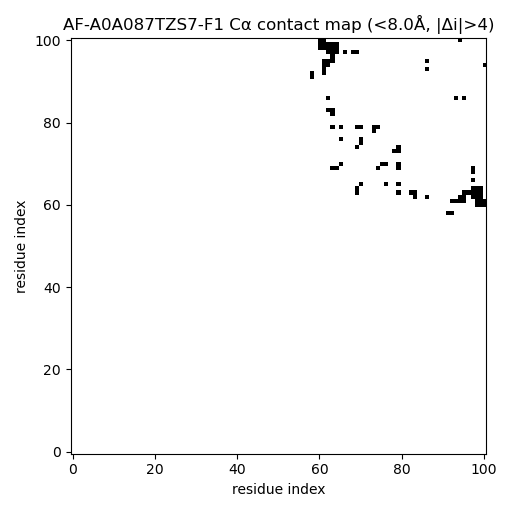8 87 GLN A CA 1
ATOM 648 C C . GLN A 1 87 ? 0.656 -5.983 -2.409 1.00 93.38 87 GLN A C 1
ATOM 650 O O . GLN A 1 87 ? 0.936 -6.491 -3.490 1.00 93.38 87 GLN A O 1
ATOM 655 N N . LYS A 1 88 ? 1.590 -5.708 -1.486 1.00 90.69 88 LYS A N 1
ATOM 656 C CA . LYS A 1 88 ? 3.016 -6.000 -1.695 1.00 90.69 88 LYS A CA 1
ATOM 657 C C . LYS A 1 88 ? 3.268 -7.490 -1.952 1.00 90.69 88 LYS A C 1
ATOM 659 O O . LYS A 1 88 ? 4.140 -7.828 -2.742 1.00 90.69 88 LYS A O 1
ATOM 664 N N . ALA A 1 89 ? 2.503 -8.370 -1.307 1.00 92.25 89 ALA A N 1
ATOM 665 C CA . ALA A 1 89 ? 2.572 -9.812 -1.532 1.00 92.25 89 ALA A CA 1
ATOM 666 C C . ALA A 1 89 ? 1.958 -10.252 -2.873 1.00 92.25 89 ALA A C 1
ATOM 668 O O . ALA A 1 89 ? 2.339 -11.297 -3.390 1.00 92.25 89 ALA A O 1
ATOM 669 N N . ALA A 1 90 ? 1.025 -9.479 -3.437 1.00 91.69 90 ALA A N 1
ATOM 670 C CA . ALA A 1 90 ? 0.391 -9.798 -4.715 1.00 91.69 90 ALA A CA 1
ATOM 671 C C . ALA A 1 90 ? 1.319 -9.550 -5.919 1.00 91.69 90 ALA A C 1
ATOM 673 O O . ALA A 1 90 ? 1.172 -10.221 -6.937 1.00 91.69 90 ALA A O 1
ATOM 674 N N . GLY A 1 91 ? 2.283 -8.630 -5.801 1.00 87.38 91 GLY A N 1
ATOM 675 C CA . GLY A 1 91 ? 3.318 -8.414 -6.812 1.00 87.38 91 GLY A CA 1
ATOM 676 C C . GLY A 1 91 ? 3.643 -6.945 -7.082 1.00 87.38 91 GLY A C 1
ATOM 677 O O . GLY A 1 91 ? 3.011 -6.028 -6.556 1.00 87.38 91 GLY A O 1
ATOM 678 N N . HIS A 1 92 ? 4.657 -6.737 -7.922 1.00 84.25 92 HIS A N 1
ATOM 679 C CA . HIS A 1 92 ? 5.036 -5.417 -8.430 1.00 84.25 92 HIS A CA 1
ATOM 680 C C . HIS A 1 92 ? 4.016 -4.952 -9.486 1.00 84.25 92 HIS A C 1
ATOM 682 O O . HIS A 1 92 ? 3.380 -5.780 -10.135 1.00 84.25 92 HIS A O 1
ATOM 688 N N . TRP A 1 93 ? 3.869 -3.635 -9.673 1.00 89.25 93 TRP A N 1
ATOM 689 C CA . TRP A 1 93 ? 2.989 -3.030 -10.694 1.00 89.25 93 TRP A CA 1
ATOM 690 C C . TRP A 1 93 ? 1.477 -3.273 -10.523 1.00 89.25 93 TRP A C 1
ATOM 692 O O . TRP A 1 93 ? 0.717 -3.208 -11.486 1.00 89.25 93 TRP A O 1
ATOM 702 N N . ILE A 1 94 ? 1.011 -3.501 -9.292 1.00 92.88 94 ILE A N 1
ATOM 703 C CA . ILE A 1 94 ? -0.421 -3.589 -8.967 1.00 92.88 94 ILE A CA 1
ATOM 704 C C . ILE A 1 94 ? -0.903 -2.251 -8.417 1.00 92.88 94 ILE A C 1
ATOM 706 O O . ILE A 1 94 ? -0.377 -1.788 -7.409 1.00 92.88 94 ILE A O 1
ATOM 710 N N . ILE A 1 95 ? -1.950 -1.673 -9.009 1.00 94.25 95 ILE A N 1
ATOM 711 C CA . ILE A 1 95 ? -2.541 -0.401 -8.564 1.00 94.25 95 ILE A CA 1
ATOM 712 C C . ILE A 1 95 ? -3.677 -0.664 -7.571 1.00 94.25 95 ILE A C 1
ATOM 714 O O . ILE A 1 95 ? -4.639 -1.366 -7.883 1.00 94.25 95 ILE A O 1
ATOM 718 N N . HIS A 1 96 ? -3.578 -0.102 -6.365 1.00 93.69 96 HIS A N 1
ATOM 719 C CA . HIS A 1 96 ? -4.634 -0.215 -5.360 1.00 93.69 96 HIS A CA 1
ATOM 720 C C . HIS A 1 96 ? -5.743 0.832 -5.596 1.00 93.69 96 HIS A C 1
ATOM 722 O O . HIS A 1 96 ? -5.430 1.992 -5.859 1.00 93.69 96 HIS A O 1
ATOM 728 N N . PRO A 1 97 ? -7.036 0.508 -5.403 1.00 90.81 97 PRO A N 1
ATOM 729 C CA . PRO A 1 97 ? -8.132 1.473 -5.587 1.00 90.81 97 PRO A CA 1
ATOM 730 C C . PRO A 1 97 ? -8.047 2.722 -4.695 1.00 90.81 97 PRO A C 1
ATOM 732 O O . PRO A 1 97 ? -8.559 3.780 -5.033 1.00 90.81 97 PRO A O 1
ATOM 735 N N . CYS A 1 98 ? -7.399 2.606 -3.534 1.00 91.62 98 CYS A N 1
ATOM 736 C CA . CYS A 1 98 ? -7.115 3.725 -2.621 1.00 91.62 98 CYS A CA 1
ATOM 737 C C . CYS A 1 98 ? -5.664 4.228 -2.716 1.00 91.62 98 CYS A C 1
ATOM 739 O O . CYS A 1 98 ? -5.114 4.727 -1.726 1.00 91.62 98 CYS A O 1
ATOM 741 N N . SER A 1 99 ? -5.014 4.017 -3.860 1.00 92.31 99 SER A N 1
ATOM 742 C CA . SER A 1 99 ? -3.688 4.571 -4.123 1.00 92.31 99 SER A CA 1
ATOM 743 C C . S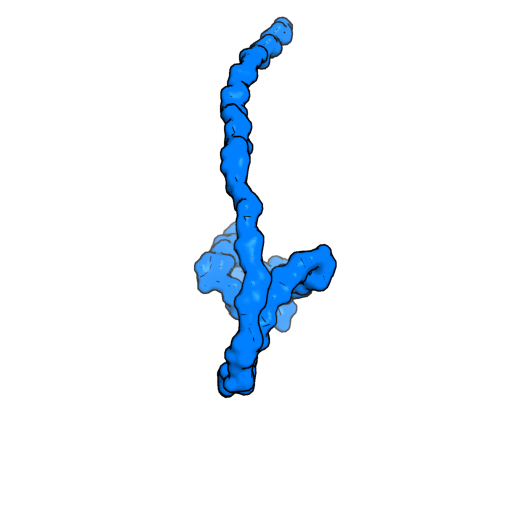ER A 1 99 ? -3.742 6.088 -4.348 1.00 92.31 99 SER A C 1
ATOM 745 O O . SER A 1 99 ? -4.801 6.702 -4.205 1.00 92.31 99 SER A O 1
ATOM 747 N N . LYS A 1 100 ? -2.583 6.710 -4.587 1.00 88.62 100 LYS A N 1
ATOM 748 C CA . LYS A 1 100 ? -2.476 8.159 -4.834 1.00 88.62 100 LYS A CA 1
ATOM 749 C C . LYS A 1 100 ? -2.335 8.499 -6.328 1.00 88.62 100 LYS A C 1
ATOM 751 O O . LYS A 1 100 ? -2.293 9.681 -6.662 1.00 88.62 100 LYS A O 1
ATOM 756 N N . PHE A 1 101 ? -2.213 7.480 -7.176 1.00 88.88 101 PHE A N 1
ATOM 757 C CA . PHE A 1 101 ? -2.368 7.584 -8.623 1.00 88.88 101 PHE A CA 1
ATOM 758 C C . PHE A 1 101 ? -3.846 7.786 -8.965 1.00 88.88 101 PHE A C 1
ATOM 760 O O . PHE A 1 101 ? -4.135 8.728 -9.731 1.00 88.88 101 PHE A O 1
#

Solvent-accessible surface area (backbone atoms only — not comparable to full-atom values): 7039 Å² total; per-residue (Å²): 138,90,85,86,87,80,84,89,84,89,82,86,86,89,79,88,86,82,91,81,89,86,84,89,84,83,88,79,96,82,76,80,66,86,65,86,68,77,84,76,76,84,75,86,83,64,65,59,64,55,49,48,51,52,49,54,55,57,55,59,32,24,37,66,42,97,44,75,66,40,43,68,74,46,70,39,72,70,50,45,51,53,48,44,51,53,48,62,71,73,44,85,94,58,75,40,97,49,29,76,112

Radius of gyration: 26.63 Å; Cα contacts (8 Å, |Δi|>4): 49; chains: 1; bounding box: 57×30×79 Å